Protein AF-A0A931HSS2-F1 (afdb_monomer_lite)

Secondary structure (DSSP, 8-state):
--S-HHHHHHHHTT--HHHHHHHHHHHHHHHHHHHHHHHTT----HHHHHHHHHHS-TTS-HHHHHHHHHHHTSSHHHHHHHHHHTT-

Sequence (88 aa):
MKKYPFKKLVIENGITEEEYHHTMQLLENLDSTYQKEIEDGLLHHETLLIHFAGMLPYKLPVQQTISALEREGYFPDLMKKLKELSEE

pLDDT: mean 94.23, std 7.28, range [51.56, 98.25]

InterPro domains:
  IPR015058 Protein of unknown function DUF1878 [PF08963] (1-85)
  IPR035945 YhaI-like superfamily [G3DSA:1.10.3750.10] (1-88)
  IPR035945 YhaI-like superfamily [SSF109915] (1-85)

Organism: NCBI:txid311194

Radius of gyration: 12.75 Å; chains: 1; bounding box: 31×25×36 Å

Structure (mmCIF, N/CA/C/O backbone):
data_AF-A0A931HSS2-F1
#
_entry.id   AF-A0A931HSS2-F1
#
loop_
_atom_site.group_PDB
_atom_site.id
_atom_site.type_symbol
_atom_site.label_atom_id
_atom_site.label_alt_id
_atom_site.label_comp_id
_atom_site.label_asym_id
_atom_site.label_entity_id
_atom_site.label_seq_id
_atom_site.pdbx_PDB_ins_code
_atom_site.Cartn_x
_atom_site.Cartn_y
_atom_site.Cartn_z
_atom_site.occupancy
_atom_site.B_iso_or_equiv
_atom_site.auth_seq_id
_atom_site.auth_comp_id
_atom_site.auth_asym_id
_atom_site.auth_atom_id
_atom_site.pdbx_PDB_model_num
ATOM 1 N N . MET A 1 1 ? -8.667 -14.924 14.012 1.00 51.56 1 MET A N 1
ATOM 2 C CA . MET A 1 1 ? -8.419 -13.828 13.044 1.00 51.56 1 MET A CA 1
ATOM 3 C C . MET A 1 1 ? -7.071 -13.960 12.306 1.00 51.56 1 MET A C 1
ATOM 5 O O . MET A 1 1 ? -6.411 -12.962 12.080 1.00 51.56 1 MET A O 1
ATOM 9 N N . LYS A 1 2 ? -6.645 -15.162 11.871 1.00 60.09 2 LYS A N 1
ATOM 10 C CA . LYS A 1 2 ? -5.404 -15.308 11.068 1.00 60.09 2 LYS A CA 1
ATOM 11 C C . LYS A 1 2 ? -5.596 -15.036 9.564 1.00 60.09 2 LYS A C 1
ATOM 13 O O . LYS A 1 2 ? -4.614 -14.974 8.845 1.00 60.09 2 LYS A O 1
ATOM 18 N N . LYS A 1 3 ? -6.848 -14.909 9.102 1.00 76.12 3 LYS A N 1
ATOM 19 C CA . LYS A 1 3 ? -7.199 -14.808 7.675 1.00 76.12 3 LYS A CA 1
ATOM 20 C C . LYS A 1 3 ? -7.213 -13.384 7.109 1.00 76.12 3 LYS A C 1
ATOM 22 O O . LYS A 1 3 ? -7.158 -13.265 5.898 1.00 76.12 3 LYS A O 1
ATOM 27 N N . TYR A 1 4 ? -7.298 -12.348 7.952 1.00 89.19 4 TYR A N 1
ATOM 28 C CA . TYR A 1 4 ? -7.449 -10.961 7.489 1.00 89.19 4 TYR A CA 1
ATOM 29 C C . TYR A 1 4 ? -6.609 -9.962 8.316 1.00 89.19 4 TYR A C 1
ATOM 31 O O . TYR A 1 4 ? -7.160 -9.221 9.138 1.00 89.19 4 TYR A O 1
ATOM 39 N N . PRO A 1 5 ? -5.267 -10.005 8.207 1.00 93.31 5 PRO A N 1
ATOM 40 C CA . PRO A 1 5 ? -4.372 -9.096 8.922 1.00 93.31 5 PRO A CA 1
ATOM 41 C C . PRO A 1 5 ? -4.518 -7.607 8.555 1.00 93.31 5 PRO A C 1
ATOM 43 O O . PRO A 1 5 ? -4.394 -6.778 9.450 1.00 93.31 5 PRO A O 1
ATOM 46 N N . PHE A 1 6 ? -4.801 -7.246 7.304 1.00 95.50 6 PHE A N 1
ATOM 47 C CA . PHE A 1 6 ? -4.997 -5.857 6.876 1.00 95.50 6 PHE A CA 1
ATOM 48 C C . PHE A 1 6 ? -6.322 -5.311 7.395 1.00 95.50 6 PHE A C 1
ATOM 50 O O . PHE A 1 6 ? -6.339 -4.259 8.025 1.00 95.50 6 PHE A O 1
ATOM 57 N N . LYS A 1 7 ? -7.424 -6.063 7.265 1.00 93.50 7 LYS A N 1
ATOM 58 C CA . LYS A 1 7 ? -8.716 -5.646 7.850 1.00 93.50 7 LYS A CA 1
ATOM 59 C C . LYS A 1 7 ? -8.619 -5.468 9.360 1.00 93.50 7 LYS A C 1
ATOM 61 O O . LYS A 1 7 ? -9.198 -4.543 9.920 1.00 93.50 7 LYS A O 1
ATOM 66 N N . LYS A 1 8 ? -7.862 -6.345 10.024 1.00 94.38 8 LYS A N 1
ATOM 67 C CA . LYS A 1 8 ? -7.560 -6.206 11.447 1.00 94.38 8 LYS A CA 1
ATOM 68 C C . LYS A 1 8 ? -6.800 -4.901 11.724 1.00 94.38 8 LYS A C 1
ATOM 70 O O . LYS A 1 8 ? -7.207 -4.167 12.616 1.00 94.38 8 LYS A O 1
ATOM 75 N N . LEU A 1 9 ? -5.760 -4.599 10.945 1.00 95.31 9 LEU A N 1
ATOM 76 C CA . LEU A 1 9 ? -4.957 -3.381 11.082 1.00 95.31 9 LEU A CA 1
ATOM 77 C C . LEU A 1 9 ? -5.797 -2.106 10.893 1.00 95.31 9 LEU A C 1
ATOM 79 O O . LEU A 1 9 ? -5.653 -1.166 11.669 1.00 95.31 9 LEU A O 1
ATOM 83 N N . VAL A 1 10 ? -6.710 -2.104 9.919 1.00 96.31 10 VAL A N 1
ATOM 84 C CA . VAL A 1 10 ? -7.665 -1.013 9.653 1.00 96.31 10 VAL A CA 1
ATOM 85 C C . VAL A 1 10 ? -8.557 -0.754 10.872 1.00 96.31 10 VAL A C 1
ATOM 87 O O . VAL A 1 10 ? -8.707 0.389 11.299 1.00 96.31 10 VAL A O 1
ATOM 90 N N . ILE A 1 11 ? -9.106 -1.814 11.475 1.00 95.38 11 ILE A N 1
ATOM 91 C CA . ILE A 1 11 ? -9.974 -1.704 12.657 1.00 95.38 11 ILE A CA 1
ATOM 92 C C . ILE A 1 11 ? -9.177 -1.252 13.888 1.00 95.38 11 ILE A C 1
ATOM 94 O O . ILE A 1 11 ? -9.599 -0.337 14.590 1.00 95.38 11 ILE A O 1
ATOM 98 N N . GLU A 1 12 ? -8.027 -1.876 14.158 1.00 96.00 12 GLU A N 1
ATOM 99 C CA . GLU A 1 12 ? -7.222 -1.597 15.357 1.00 96.00 12 GLU A CA 1
ATOM 100 C C . GLU A 1 12 ? -6.648 -0.178 15.371 1.00 96.00 12 GLU A C 1
ATOM 102 O O . GLU A 1 12 ? -6.540 0.420 16.439 1.00 96.00 12 GLU A O 1
ATOM 107 N N . ASN A 1 13 ? -6.327 0.378 14.201 1.00 96.31 13 ASN A N 1
ATOM 108 C CA . ASN A 1 13 ? -5.794 1.734 14.085 1.00 96.31 13 ASN A CA 1
ATOM 109 C C . ASN A 1 13 ? -6.879 2.800 13.873 1.00 96.31 13 ASN A C 1
ATOM 111 O O . ASN A 1 13 ? -6.548 3.966 13.673 1.00 96.31 13 ASN A O 1
ATOM 115 N N . GLY A 1 14 ? -8.167 2.434 13.927 1.00 96.81 14 GLY A N 1
ATOM 116 C CA . GLY A 1 14 ? -9.269 3.391 13.801 1.00 96.81 14 GLY A CA 1
ATOM 117 C C . GLY A 1 14 ? -9.252 4.144 12.469 1.00 96.81 14 GLY A C 1
ATOM 118 O O . GLY A 1 14 ? -9.424 5.368 12.441 1.00 96.81 14 GLY A O 1
ATOM 119 N N . ILE A 1 15 ? -8.984 3.418 11.383 1.00 97.81 15 ILE A N 1
ATOM 120 C CA . ILE A 1 15 ? -9.015 3.958 10.025 1.00 97.81 15 ILE A CA 1
ATOM 121 C C . ILE A 1 15 ? -10.467 4.236 9.648 1.00 97.81 15 ILE A C 1
ATOM 123 O O . ILE A 1 15 ? -11.331 3.366 9.783 1.00 97.81 15 ILE A O 1
ATOM 127 N N . THR A 1 16 ? -10.745 5.462 9.210 1.00 97.44 16 THR A N 1
ATOM 128 C CA . THR A 1 16 ? -12.085 5.842 8.759 1.00 97.44 16 THR A CA 1
ATOM 129 C C . THR A 1 16 ? -12.405 5.197 7.414 1.00 97.44 16 THR A C 1
ATOM 131 O O . THR A 1 16 ? -11.522 4.744 6.686 1.00 97.44 16 THR A O 1
ATOM 134 N N . GLU A 1 17 ? -13.684 5.174 7.050 1.00 96.38 17 GLU A N 1
ATOM 135 C CA . GLU A 1 17 ? -14.099 4.694 5.731 1.00 96.38 17 GLU A CA 1
ATOM 136 C C . GLU A 1 17 ? -13.443 5.495 4.596 1.00 96.38 17 GLU A C 1
ATOM 138 O O . GLU A 1 17 ? -13.004 4.907 3.612 1.00 96.38 17 GLU A O 1
ATOM 143 N N . GLU A 1 18 ? -13.305 6.812 4.761 1.00 97.31 18 GLU A N 1
ATOM 144 C CA . GLU A 1 18 ? -12.626 7.691 3.803 1.00 97.31 18 GLU A CA 1
ATOM 145 C C . GLU A 1 18 ? -11.128 7.365 3.687 1.00 97.31 18 GLU A C 1
ATOM 147 O O . GLU A 1 18 ? -10.625 7.169 2.584 1.00 97.31 18 GLU A O 1
ATOM 152 N N . GLU A 1 19 ? -10.418 7.221 4.812 1.00 97.50 19 GLU A N 1
ATOM 153 C CA . GLU A 1 19 ? -8.998 6.836 4.822 1.00 97.50 19 GLU A CA 1
ATOM 154 C C . GLU A 1 19 ? -8.783 5.450 4.190 1.00 97.50 19 GLU A C 1
ATOM 156 O O . GLU A 1 19 ? -7.808 5.234 3.464 1.00 97.50 19 GLU A O 1
ATOM 161 N N . TYR A 1 20 ? -9.703 4.512 4.431 1.00 96.88 20 TYR A N 1
ATOM 162 C CA . TYR A 1 20 ? -9.684 3.192 3.807 1.00 96.88 20 TYR A CA 1
ATOM 163 C C . TYR A 1 20 ? -9.861 3.288 2.288 1.00 96.88 20 TYR A C 1
ATOM 165 O O . TYR A 1 20 ? -9.062 2.715 1.549 1.00 96.88 20 TYR A O 1
ATOM 173 N N . HIS A 1 21 ? -10.859 4.039 1.814 1.00 97.62 21 HIS A N 1
ATOM 174 C CA . HIS A 1 21 ? -11.094 4.224 0.380 1.00 97.62 21 HIS A CA 1
ATOM 175 C C . HIS A 1 21 ? -9.906 4.904 -0.304 1.00 97.62 21 HIS A C 1
ATOM 177 O O . HIS A 1 21 ? -9.452 4.416 -1.336 1.00 97.62 21 HIS A O 1
ATOM 183 N N . HIS A 1 22 ? -9.339 5.954 0.297 1.00 97.06 22 HIS A N 1
ATOM 184 C CA . HIS A 1 22 ? -8.125 6.591 -0.214 1.00 97.06 22 HIS A CA 1
ATOM 185 C C . HIS A 1 22 ? -6.940 5.620 -0.263 1.00 97.06 22 HIS A C 1
ATOM 187 O O . HIS A 1 22 ? -6.187 5.625 -1.233 1.00 97.06 22 HIS A O 1
ATOM 193 N N . T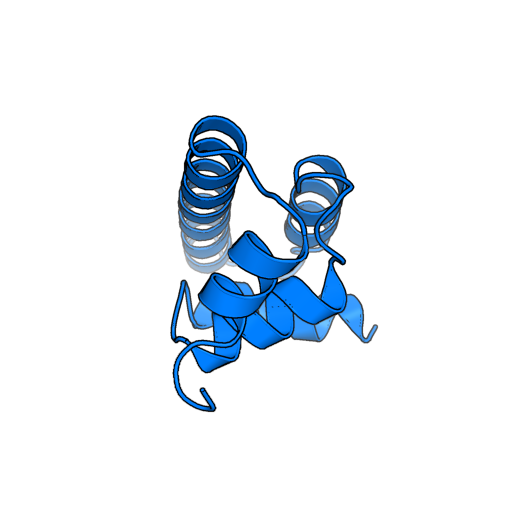HR A 1 23 ? -6.796 4.743 0.736 1.00 97.06 23 THR A N 1
ATOM 194 C CA . THR A 1 23 ? -5.752 3.706 0.730 1.00 97.06 23 THR A CA 1
ATOM 195 C C . THR A 1 23 ? -5.960 2.717 -0.417 1.00 97.06 23 THR A C 1
ATOM 197 O O . THR A 1 23 ? -5.009 2.384 -1.115 1.00 97.06 23 THR A O 1
ATOM 200 N N . MET A 1 24 ? -7.193 2.266 -0.658 1.00 97.69 24 MET A N 1
ATOM 201 C CA . MET A 1 24 ? -7.486 1.355 -1.769 1.00 97.69 24 MET A CA 1
ATOM 202 C C . MET A 1 24 ? -7.243 2.017 -3.131 1.00 97.69 24 MET A C 1
ATOM 204 O O . MET A 1 24 ? -6.609 1.413 -3.989 1.00 97.69 24 MET A O 1
ATOM 208 N N . GLN A 1 25 ? -7.649 3.278 -3.301 1.00 98.06 25 GLN A N 1
ATOM 209 C CA . GLN A 1 25 ? -7.377 4.053 -4.517 1.00 98.06 25 GLN A CA 1
ATOM 210 C C . GLN A 1 25 ? -5.878 4.279 -4.741 1.00 98.06 25 GLN A C 1
ATOM 212 O O . GLN A 1 25 ? -5.396 4.198 -5.870 1.00 98.06 25 GLN A O 1
ATOM 217 N N . LEU A 1 26 ? -5.117 4.544 -3.674 1.00 97.81 26 LEU A N 1
ATOM 218 C CA . LEU A 1 26 ? -3.660 4.630 -3.739 1.00 97.81 26 LEU A CA 1
ATOM 219 C C . LEU A 1 26 ? -3.062 3.322 -4.272 1.00 97.81 26 LEU A C 1
ATOM 221 O O . LEU A 1 26 ? -2.222 3.365 -5.166 1.00 97.81 26 LEU A O 1
ATOM 225 N N . LEU A 1 27 ? -3.509 2.174 -3.758 1.00 98.06 27 LEU A N 1
ATOM 226 C CA . LEU A 1 27 ? -3.031 0.864 -4.202 1.00 98.06 27 LEU A CA 1
ATOM 227 C C . LEU A 1 27 ? -3.371 0.581 -5.671 1.00 98.06 27 LEU A C 1
ATOM 229 O O . LEU A 1 27 ? -2.500 0.117 -6.398 1.00 98.06 27 LEU A O 1
ATOM 233 N N . GLU A 1 28 ? -4.584 0.905 -6.123 1.00 98.25 28 GLU A N 1
ATOM 234 C CA . GLU A 1 28 ? -4.983 0.761 -7.532 1.00 98.25 28 GLU A CA 1
ATOM 235 C C . GLU A 1 28 ? -4.100 1.606 -8.464 1.00 98.25 28 GLU A C 1
ATOM 237 O O . GLU A 1 28 ? -3.618 1.120 -9.488 1.00 98.25 28 GLU A O 1
ATOM 242 N N . ASN A 1 29 ? -3.830 2.860 -8.086 1.00 97.94 29 ASN A N 1
ATOM 243 C CA . ASN A 1 29 ? -2.974 3.759 -8.861 1.00 97.94 29 ASN A CA 1
ATOM 244 C C . ASN A 1 29 ? -1.516 3.281 -8.901 1.00 97.94 29 ASN A C 1
ATOM 246 O O . ASN A 1 29 ? -0.871 3.341 -9.951 1.00 97.94 29 ASN A O 1
ATOM 250 N N . LEU A 1 30 ? -0.986 2.817 -7.766 1.00 98.06 30 LEU A N 1
ATOM 251 C CA . LEU A 1 30 ? 0.369 2.274 -7.686 1.00 98.06 30 LEU A CA 1
ATOM 252 C C . LEU A 1 30 ? 0.506 0.981 -8.485 1.00 98.06 30 LEU A C 1
ATOM 254 O O . LEU A 1 30 ? 1.502 0.826 -9.180 1.00 98.06 30 LEU A O 1
ATOM 258 N N . ASP A 1 31 ? -0.483 0.089 -8.435 1.00 98.19 31 ASP A N 1
ATOM 259 C CA . ASP A 1 31 ? -0.449 -1.164 -9.190 1.00 98.19 31 ASP A CA 1
ATOM 260 C C . ASP A 1 31 ? -0.512 -0.886 -10.691 1.00 98.19 31 ASP A C 1
ATOM 262 O O . ASP A 1 31 ? 0.343 -1.353 -11.435 1.00 98.19 31 ASP A O 1
ATOM 266 N N . SER A 1 32 ? -1.423 -0.014 -11.137 1.00 97.69 32 SER A N 1
ATOM 267 C CA . SER A 1 32 ? -1.470 0.408 -12.541 1.00 97.69 32 SER A CA 1
ATOM 268 C C . SER A 1 32 ? -0.161 1.052 -13.003 1.00 97.69 32 SER A C 1
ATOM 270 O O . SER A 1 32 ? 0.248 0.842 -14.145 1.00 97.69 32 SER A O 1
ATOM 272 N N . THR A 1 33 ? 0.482 1.845 -12.143 1.00 96.94 33 THR A N 1
ATOM 273 C CA . THR A 1 33 ? 1.783 2.451 -12.451 1.00 96.94 33 THR A CA 1
ATOM 274 C C . THR A 1 33 ? 2.848 1.367 -12.561 1.00 96.94 33 THR A C 1
ATOM 276 O O . THR A 1 33 ? 3.553 1.317 -13.560 1.00 96.94 33 THR A O 1
ATOM 279 N N . TYR A 1 34 ? 2.910 0.451 -11.597 1.00 97.62 34 TYR A N 1
ATOM 280 C CA . TYR A 1 34 ? 3.887 -0.631 -11.568 1.00 97.62 34 TYR A CA 1
ATOM 281 C C . TYR A 1 34 ? 3.775 -1.571 -12.772 1.00 97.62 34 TYR A C 1
ATOM 283 O O . TYR A 1 34 ? 4.784 -1.878 -13.400 1.00 97.62 34 TYR A O 1
ATOM 291 N N . GLN A 1 35 ? 2.559 -1.983 -13.145 1.00 96.75 35 GLN A N 1
ATOM 292 C CA . GLN A 1 35 ? 2.346 -2.818 -14.331 1.00 96.75 35 GLN A CA 1
ATOM 293 C C . GLN A 1 35 ? 2.841 -2.115 -15.595 1.00 96.75 35 GLN A C 1
ATOM 295 O O . GLN A 1 35 ? 3.538 -2.720 -16.405 1.00 96.75 35 GLN A O 1
ATOM 300 N N . LYS A 1 36 ? 2.570 -0.812 -15.725 1.00 96.50 36 LYS A N 1
ATOM 301 C CA . LYS A 1 36 ? 3.087 -0.017 -16.839 1.00 96.50 36 LYS A CA 1
ATOM 302 C C . LYS A 1 36 ? 4.614 0.085 -16.818 1.00 96.50 36 LYS A C 1
ATOM 304 O O . LYS A 1 36 ? 5.244 -0.049 -17.859 1.00 96.50 36 LYS A O 1
ATOM 309 N N . GLU A 1 37 ? 5.220 0.300 -15.652 1.00 95.62 37 GLU A N 1
ATOM 310 C CA . GLU A 1 37 ? 6.679 0.339 -15.520 1.00 95.62 37 GLU A CA 1
ATOM 311 C C . GLU A 1 37 ? 7.318 -0.999 -15.931 1.00 95.62 37 GLU A C 1
ATOM 313 O O . GLU A 1 37 ? 8.349 -0.996 -16.603 1.00 95.62 37 GLU A O 1
ATOM 318 N N . ILE A 1 38 ? 6.688 -2.133 -15.598 1.00 95.69 38 ILE A N 1
ATOM 319 C CA . ILE A 1 38 ? 7.111 -3.466 -16.056 1.00 95.69 38 ILE A CA 1
ATOM 320 C C . ILE A 1 38 ? 6.971 -3.599 -17.578 1.00 95.69 38 ILE A C 1
ATOM 322 O O . ILE A 1 38 ? 7.900 -4.072 -18.235 1.00 95.69 38 ILE A O 1
ATOM 326 N N . GLU A 1 39 ? 5.831 -3.193 -18.145 1.00 95.75 39 GLU A N 1
ATOM 327 C CA . GLU A 1 39 ? 5.579 -3.223 -19.593 1.00 95.75 39 GLU A CA 1
ATOM 328 C C . GLU A 1 39 ? 6.597 -2.377 -20.374 1.00 95.75 39 GLU A C 1
ATOM 330 O O . GLU A 1 39 ? 7.092 -2.808 -21.417 1.00 95.75 39 GLU A O 1
ATOM 335 N N . ASP A 1 40 ? 6.962 -1.212 -19.835 1.00 95.88 40 ASP A N 1
ATOM 336 C CA . ASP A 1 40 ? 7.956 -0.294 -20.399 1.00 95.88 40 ASP A CA 1
ATOM 337 C C . ASP A 1 40 ? 9.412 -0.760 -20.149 1.00 95.88 40 ASP A C 1
ATOM 339 O O . ASP A 1 40 ? 10.359 -0.163 -20.669 1.00 95.88 40 ASP A O 1
ATOM 343 N N . GLY A 1 41 ? 9.619 -1.840 -19.382 1.00 95.06 41 GLY A N 1
ATOM 344 C CA . GLY A 1 41 ? 10.932 -2.430 -19.099 1.00 95.06 41 GLY A CA 1
ATOM 345 C C . GLY A 1 41 ? 11.780 -1.648 -18.090 1.00 95.06 41 GLY A C 1
ATOM 346 O O . GLY A 1 41 ? 13.011 -1.748 -18.112 1.00 95.06 41 GLY A O 1
ATOM 347 N N . LEU A 1 42 ? 11.149 -0.852 -17.223 1.00 92.56 42 LEU A N 1
ATOM 348 C CA . LEU A 1 42 ? 11.828 -0.121 -16.156 1.00 92.56 42 LEU A CA 1
ATOM 349 C C . LEU A 1 42 ? 12.294 -1.078 -15.051 1.00 92.56 42 LEU A C 1
ATOM 351 O O . LEU A 1 42 ? 11.633 -2.061 -14.732 1.00 92.56 42 LEU A O 1
ATOM 355 N N . LEU A 1 43 ? 13.463 -0.782 -14.477 1.00 85.25 43 LEU A N 1
ATOM 356 C CA . LEU A 1 43 ? 14.091 -1.592 -13.420 1.00 85.25 43 LEU A CA 1
ATOM 357 C C . LEU A 1 43 ? 14.028 -0.923 -12.038 1.00 85.25 43 LEU A C 1
ATOM 359 O O . LEU A 1 43 ? 14.185 -1.590 -11.016 1.00 85.25 43 LEU A O 1
ATOM 363 N N . HIS A 1 44 ? 13.825 0.394 -12.023 1.00 87.75 44 HIS A N 1
ATOM 364 C CA . HIS A 1 44 ? 13.843 1.245 -10.838 1.00 87.75 44 HIS A CA 1
ATOM 365 C C . HIS A 1 44 ? 12.416 1.637 -10.471 1.00 87.75 44 HIS A C 1
ATOM 367 O O . HIS A 1 44 ? 11.705 2.213 -11.293 1.00 87.75 44 HIS A O 1
ATOM 373 N N . HIS A 1 45 ? 12.015 1.301 -9.247 1.00 91.75 45 HIS A N 1
ATOM 374 C CA . HIS A 1 45 ? 10.639 1.418 -8.756 1.00 91.75 45 HIS A CA 1
ATOM 375 C C . HIS A 1 45 ? 10.573 2.052 -7.356 1.00 91.75 45 HIS A C 1
ATOM 377 O O . HIS A 1 45 ? 9.560 1.966 -6.664 1.00 91.75 45 HIS A O 1
ATOM 383 N N . GLU A 1 46 ? 11.660 2.676 -6.896 1.00 92.75 46 GLU A N 1
ATOM 384 C CA . GLU A 1 46 ? 11.799 3.252 -5.553 1.00 92.75 46 GLU A CA 1
ATOM 385 C C . GLU A 1 46 ? 10.745 4.348 -5.305 1.00 92.75 46 GLU A C 1
ATOM 387 O O . GLU A 1 46 ? 10.262 4.538 -4.185 1.00 92.75 46 GLU A O 1
ATOM 392 N N . THR A 1 47 ? 10.320 5.026 -6.375 1.00 93.75 47 THR A N 1
ATOM 393 C CA . THR A 1 47 ? 9.227 6.007 -6.375 1.00 93.75 47 THR A CA 1
ATOM 394 C C . THR A 1 47 ? 7.903 5.414 -5.893 1.00 93.75 47 THR A C 1
ATOM 396 O O . THR A 1 47 ? 7.146 6.127 -5.233 1.00 93.75 47 THR A O 1
ATOM 399 N N . LEU A 1 48 ? 7.631 4.125 -6.141 1.00 96.38 48 LEU A N 1
ATOM 400 C CA . LEU A 1 48 ? 6.418 3.453 -5.667 1.00 96.38 48 LEU A CA 1
ATOM 401 C C . LEU A 1 48 ? 6.391 3.366 -4.142 1.00 96.38 48 LEU A C 1
ATOM 403 O O . LEU A 1 48 ? 5.368 3.674 -3.534 1.00 96.38 48 LEU A O 1
ATOM 407 N N . LEU A 1 49 ? 7.511 2.989 -3.513 1.00 96.56 49 LEU A N 1
ATOM 408 C CA . LEU A 1 49 ? 7.594 2.888 -2.055 1.00 96.56 49 LEU A CA 1
ATOM 409 C C . LEU A 1 49 ? 7.529 4.266 -1.395 1.00 96.56 49 LEU A C 1
ATOM 411 O O . LEU A 1 49 ? 6.827 4.430 -0.397 1.00 96.56 49 LEU A O 1
ATOM 415 N N . ILE A 1 50 ? 8.210 5.261 -1.970 1.00 96.38 50 ILE A N 1
ATOM 416 C CA . ILE A 1 50 ? 8.147 6.649 -1.494 1.00 96.38 50 ILE A CA 1
ATOM 417 C C . ILE A 1 50 ? 6.705 7.163 -1.560 1.00 96.38 50 ILE A C 1
ATOM 419 O O . ILE A 1 50 ? 6.204 7.729 -0.588 1.00 96.38 50 ILE A O 1
ATOM 423 N N . HIS A 1 51 ? 6.019 6.938 -2.683 1.00 96.94 51 HIS A N 1
ATOM 424 C CA . HIS A 1 51 ? 4.639 7.372 -2.868 1.00 96.94 51 HIS A CA 1
ATOM 425 C C . HIS A 1 51 ? 3.684 6.625 -1.927 1.00 96.94 51 HIS A C 1
ATOM 427 O O . HIS A 1 51 ? 2.856 7.258 -1.273 1.00 96.94 51 HIS A O 1
ATOM 433 N N . PHE A 1 52 ? 3.850 5.306 -1.781 1.00 97.50 52 PHE A N 1
ATOM 434 C CA . PHE A 1 52 ? 3.089 4.503 -0.830 1.00 97.50 52 PHE A CA 1
ATOM 435 C C . PHE A 1 52 ? 3.250 5.029 0.600 1.00 97.50 52 PHE A C 1
ATOM 437 O O . PHE A 1 52 ? 2.259 5.354 1.244 1.00 97.50 52 PHE A O 1
ATOM 444 N N . ALA A 1 53 ? 4.484 5.184 1.087 1.00 96.38 53 ALA A N 1
ATOM 445 C CA . ALA A 1 53 ? 4.754 5.650 2.446 1.00 96.38 53 ALA A CA 1
ATOM 446 C C . ALA A 1 53 ? 4.294 7.096 2.695 1.00 96.38 53 ALA A C 1
ATOM 448 O O . ALA A 1 53 ? 3.867 7.415 3.802 1.00 96.38 53 ALA A O 1
ATOM 449 N N . GLY A 1 54 ? 4.376 7.964 1.681 1.00 96.56 54 GLY A N 1
ATOM 450 C CA . GLY A 1 54 ? 3.966 9.365 1.783 1.00 96.56 54 GLY A CA 1
ATOM 451 C C . GLY A 1 54 ? 2.452 9.579 1.795 1.00 96.56 54 GLY A C 1
ATOM 452 O O . GLY A 1 54 ? 1.987 10.547 2.393 1.00 96.56 54 GLY A O 1
ATOM 453 N N . MET A 1 55 ? 1.689 8.689 1.154 1.00 96.94 55 MET A N 1
ATOM 454 C CA . MET A 1 55 ? 0.232 8.820 1.011 1.00 96.94 55 MET A CA 1
ATOM 455 C C . MET A 1 55 ? -0.563 7.882 1.920 1.00 96.94 55 MET A C 1
ATOM 457 O O . MET A 1 55 ? -1.767 8.074 2.097 1.00 96.94 55 MET A O 1
ATOM 461 N N . LEU A 1 56 ? 0.083 6.870 2.502 1.00 97.06 56 LEU A N 1
ATOM 462 C CA . LEU A 1 56 ? -0.557 5.987 3.464 1.00 97.06 56 LEU A CA 1
ATOM 463 C C . LEU A 1 56 ? -0.996 6.788 4.708 1.00 97.06 56 LEU A C 1
ATOM 465 O O . LEU A 1 56 ? -0.232 7.625 5.198 1.00 97.06 56 LEU A O 1
ATOM 469 N N . PRO A 1 57 ? -2.195 6.533 5.272 1.00 95.75 57 PRO A N 1
ATOM 470 C CA . PRO A 1 57 ? -2.607 7.158 6.522 1.00 95.75 57 PRO A CA 1
ATOM 471 C C . PRO A 1 57 ? -1.546 6.968 7.611 1.00 95.75 57 PRO A C 1
ATOM 473 O O . PRO A 1 57 ? -1.109 5.848 7.858 1.00 95.75 57 PRO A O 1
ATOM 476 N N . TYR A 1 58 ? -1.183 8.038 8.323 1.00 94.44 58 TYR A N 1
ATOM 477 C CA . TYR A 1 58 ? -0.132 8.017 9.357 1.00 94.44 58 TYR A CA 1
ATOM 478 C C . TYR A 1 58 ? -0.377 6.992 10.484 1.00 94.44 58 TYR A C 1
ATOM 480 O O . TYR A 1 58 ? 0.541 6.620 11.212 1.00 94.44 58 TYR A O 1
ATOM 488 N N . LYS A 1 59 ? -1.632 6.556 10.650 1.00 96.19 59 LYS A N 1
ATOM 489 C CA . LYS A 1 59 ? -2.065 5.537 11.612 1.00 96.19 59 LYS A CA 1
ATOM 490 C C . LYS A 1 59 ? -1.689 4.113 11.175 1.00 96.19 59 LYS A C 1
ATOM 492 O O . LYS A 1 59 ? -1.717 3.204 11.995 1.00 96.19 59 LYS A O 1
ATOM 497 N N . LEU A 1 60 ? -1.377 3.898 9.896 1.00 96.50 60 LEU A N 1
ATOM 498 C CA . LEU A 1 60 ? -0.992 2.605 9.340 1.00 96.50 60 LEU A CA 1
ATOM 499 C C . LEU A 1 60 ? 0.537 2.514 9.217 1.00 96.50 60 LEU A C 1
ATOM 501 O O . LEU A 1 60 ? 1.141 3.252 8.440 1.00 96.50 60 LEU A O 1
ATOM 505 N N . PRO A 1 61 ? 1.200 1.588 9.933 1.00 95.69 61 PRO A N 1
ATOM 506 C CA . PRO A 1 61 ? 2.636 1.390 9.779 1.00 95.69 61 PRO A CA 1
ATOM 507 C C . PRO A 1 61 ? 2.947 0.775 8.409 1.00 95.69 61 PRO A C 1
ATOM 509 O O . PRO A 1 61 ? 2.425 -0.293 8.084 1.00 95.69 61 PRO A O 1
ATOM 512 N N . VAL A 1 62 ? 3.831 1.405 7.631 1.00 96.06 62 VAL A N 1
ATOM 513 C CA . VAL A 1 62 ? 4.151 1.030 6.237 1.00 96.06 62 VAL A CA 1
ATOM 514 C C . VAL A 1 62 ? 4.492 -0.458 6.092 1.00 96.06 62 VAL A C 1
ATOM 516 O O . VAL A 1 62 ? 3.778 -1.189 5.410 1.00 96.06 62 VAL A O 1
ATOM 519 N N . GLN A 1 63 ? 5.519 -0.945 6.798 1.00 95.56 63 GLN A N 1
ATOM 520 C CA . GLN A 1 63 ? 5.974 -2.342 6.694 1.00 95.56 63 GLN A CA 1
ATOM 521 C C . GLN A 1 63 ? 4.907 -3.359 7.129 1.00 95.56 63 GLN A C 1
ATOM 523 O O . GLN A 1 6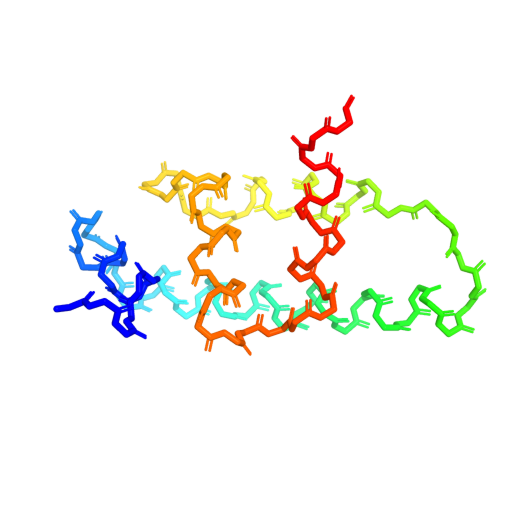3 ? 4.741 -4.414 6.508 1.00 95.56 63 GLN A O 1
ATOM 528 N N . GLN A 1 64 ? 4.155 -3.045 8.192 1.00 96.19 64 GLN A N 1
ATOM 529 C CA . GLN A 1 64 ? 3.072 -3.915 8.662 1.00 96.19 64 GLN A CA 1
ATOM 530 C C . GLN A 1 64 ? 1.932 -3.960 7.648 1.00 96.19 64 GLN A C 1
ATOM 532 O O . GLN A 1 64 ? 1.361 -5.024 7.428 1.00 96.19 64 GLN A O 1
ATOM 537 N N . THR A 1 65 ? 1.639 -2.827 7.010 1.00 97.12 65 THR A N 1
ATOM 538 C CA . THR A 1 65 ? 0.594 -2.706 5.994 1.00 97.12 65 THR A CA 1
ATOM 539 C C . THR A 1 65 ? 0.954 -3.497 4.743 1.00 97.12 65 THR A C 1
ATOM 541 O O . THR A 1 65 ? 0.140 -4.310 4.317 1.00 97.12 65 THR A O 1
ATOM 544 N N . ILE A 1 66 ? 2.183 -3.362 4.227 1.00 97.38 66 ILE A N 1
ATOM 545 C CA . ILE A 1 66 ? 2.687 -4.160 3.092 1.00 97.38 66 ILE A CA 1
ATOM 546 C C . ILE A 1 66 ? 2.549 -5.656 3.396 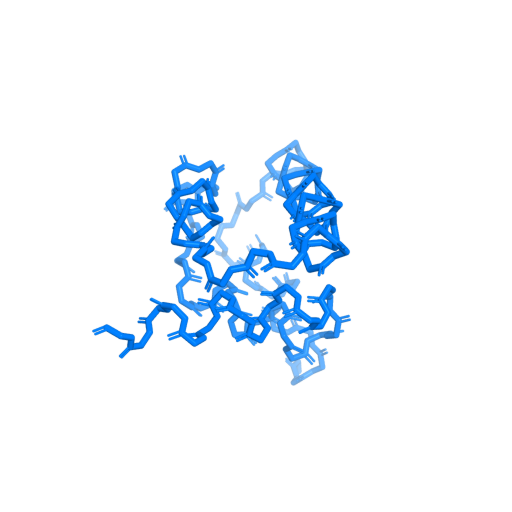1.00 97.38 66 ILE A C 1
ATOM 548 O O . ILE A 1 66 ? 1.921 -6.399 2.646 1.00 97.38 66 ILE A O 1
ATOM 552 N N . SER A 1 67 ? 3.047 -6.095 4.556 1.00 95.50 67 SER A N 1
ATOM 553 C CA . SER A 1 67 ? 2.967 -7.502 4.971 1.00 95.50 67 SER A CA 1
ATOM 554 C C . SER A 1 67 ? 1.526 -7.996 5.143 1.00 95.50 67 SER A C 1
ATOM 556 O O . SER A 1 67 ? 1.226 -9.171 4.925 1.00 95.50 67 SER A O 1
ATOM 558 N N . ALA A 1 68 ? 0.626 -7.130 5.604 1.00 96.25 68 ALA A N 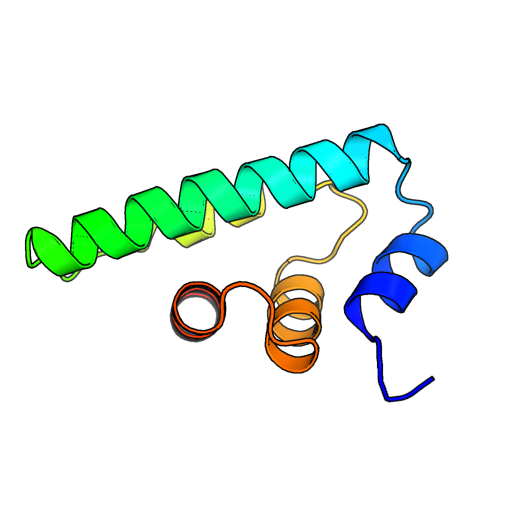1
ATOM 559 C CA . ALA A 1 68 ? -0.770 -7.469 5.824 1.00 96.25 68 ALA A CA 1
ATOM 560 C C . ALA A 1 68 ? -1.545 -7.581 4.502 1.00 96.25 68 ALA A C 1
ATOM 562 O O . ALA A 1 68 ? -2.306 -8.533 4.333 1.00 96.25 68 ALA A O 1
ATOM 563 N N . LEU A 1 69 ? -1.314 -6.657 3.568 1.00 96.75 69 LEU A N 1
ATOM 564 C CA . LEU A 1 69 ? -1.881 -6.670 2.220 1.00 96.75 69 LEU A CA 1
ATOM 565 C C . LEU A 1 69 ? -1.390 -7.882 1.419 1.00 96.75 69 LEU A C 1
ATOM 567 O O . LEU A 1 69 ? -2.215 -8.611 0.869 1.00 96.75 69 LEU A O 1
ATOM 571 N N . GLU A 1 70 ? -0.081 -8.163 1.452 1.00 95.62 70 GLU A N 1
ATOM 572 C CA . GLU A 1 70 ? 0.535 -9.343 0.824 1.00 95.62 70 GLU A CA 1
ATOM 573 C C . GLU A 1 70 ? -0.140 -10.638 1.305 1.00 95.62 70 GLU A C 1
ATOM 575 O O . GLU A 1 70 ? -0.548 -11.482 0.508 1.00 95.62 70 GLU A O 1
ATOM 580 N N . ARG A 1 71 ? -0.326 -10.786 2.624 1.00 94.06 71 ARG A N 1
ATOM 581 C CA . ARG A 1 71 ? -0.953 -11.977 3.224 1.00 94.06 71 ARG A CA 1
ATOM 582 C C . ARG A 1 71 ? -2.435 -12.131 2.897 1.00 94.06 71 ARG A C 1
ATOM 584 O O . ARG A 1 71 ? -2.936 -13.252 2.940 1.00 94.06 71 ARG A O 1
ATOM 591 N N . GLU A 1 72 ? -3.141 -11.034 2.635 1.00 94.88 72 GLU A N 1
ATOM 592 C CA . GLU A 1 72 ? -4.538 -11.066 2.187 1.00 94.88 72 GLU A CA 1
ATOM 593 C C . GLU A 1 72 ? -4.678 -11.232 0.665 1.00 94.88 72 GLU A C 1
ATOM 595 O O . GLU A 1 72 ? -5.787 -11.478 0.195 1.00 94.88 72 GLU A O 1
ATOM 600 N N . GLY A 1 73 ? -3.577 -11.168 -0.093 1.00 94.62 73 GLY A N 1
ATOM 601 C CA . GLY A 1 73 ? -3.570 -11.334 -1.548 1.00 94.62 73 GLY A CA 1
ATOM 602 C C . GLY A 1 73 ? -3.973 -10.078 -2.325 1.00 94.62 73 GLY A C 1
ATOM 603 O O . GLY A 1 73 ? -4.368 -10.187 -3.483 1.00 94.62 73 GLY A O 1
ATOM 604 N N . TYR A 1 74 ? -3.891 -8.897 -1.707 1.00 95.88 74 TYR A N 1
ATOM 605 C CA . TYR A 1 74 ? -4.098 -7.630 -2.408 1.00 95.88 74 TYR A CA 1
ATOM 606 C C . TYR A 1 74 ? -2.871 -7.294 -3.254 1.00 95.88 74 TYR A C 1
ATOM 608 O O . TYR A 1 74 ? -1.764 -7.320 -2.725 1.00 95.88 74 TYR A O 1
ATOM 616 N N . PHE A 1 75 ? -3.083 -6.963 -4.534 1.00 96.62 75 PHE A N 1
ATOM 617 C CA . PHE A 1 75 ? -2.053 -6.491 -5.477 1.00 96.62 75 PHE A CA 1
ATOM 618 C C . PHE A 1 75 ? -0.719 -7.255 -5.335 1.00 96.62 75 PHE A C 1
ATOM 620 O O . PHE A 1 75 ? 0.286 -6.669 -4.930 1.00 96.62 75 PHE A O 1
ATOM 627 N N . PRO A 1 76 ? -0.707 -8.583 -5.563 1.00 95.69 76 PRO A N 1
ATOM 628 C CA . PRO A 1 76 ? 0.382 -9.459 -5.127 1.00 95.69 76 PRO A CA 1
ATOM 629 C C . PRO A 1 76 ? 1.752 -9.066 -5.693 1.00 95.69 76 PRO A C 1
ATOM 631 O O . PRO A 1 76 ? 2.737 -9.099 -4.954 1.00 95.69 76 PRO A O 1
ATOM 634 N N . ASP A 1 77 ? 1.816 -8.655 -6.961 1.00 96.00 77 ASP A N 1
ATOM 635 C CA . ASP A 1 77 ? 3.071 -8.249 -7.600 1.00 96.00 77 ASP A CA 1
ATOM 636 C C . ASP A 1 77 ? 3.583 -6.918 -7.033 1.00 96.00 77 ASP A C 1
ATOM 638 O O . ASP A 1 77 ? 4.744 -6.830 -6.627 1.00 96.00 77 ASP A O 1
ATOM 642 N N . LEU A 1 78 ? 2.700 -5.920 -6.891 1.00 97.62 78 LEU A N 1
ATOM 643 C CA . LEU A 1 78 ? 3.029 -4.651 -6.239 1.00 97.62 78 LEU A CA 1
ATOM 644 C C . LEU A 1 78 ? 3.497 -4.871 -4.795 1.00 97.62 78 LEU A C 1
ATOM 646 O O . LEU A 1 78 ? 4.526 -4.333 -4.398 1.00 97.62 78 LEU A O 1
ATOM 650 N N . MET A 1 79 ? 2.776 -5.664 -3.995 1.00 97.56 79 MET A N 1
ATOM 651 C CA . MET A 1 79 ? 3.135 -5.900 -2.591 1.00 97.56 79 MET A CA 1
ATOM 652 C C . MET A 1 79 ? 4.479 -6.606 -2.459 1.00 97.56 79 MET A C 1
ATOM 654 O O . MET A 1 79 ? 5.276 -6.241 -1.594 1.00 97.56 79 MET A O 1
ATOM 658 N N . LYS A 1 80 ? 4.755 -7.580 -3.332 1.00 96.06 80 LYS A N 1
ATOM 659 C CA . LYS A 1 80 ? 6.054 -8.247 -3.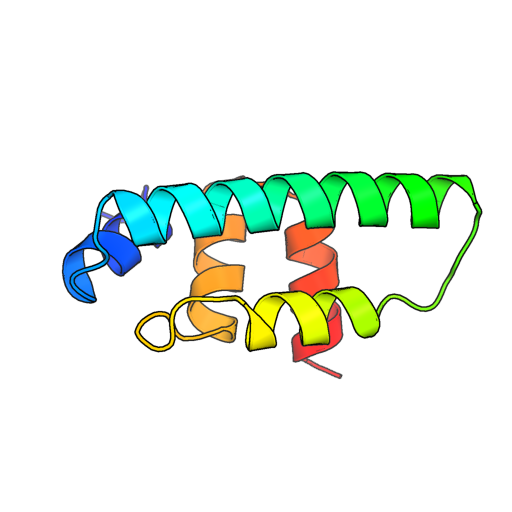380 1.00 96.06 80 LYS A CA 1
ATOM 660 C C . LYS A 1 80 ? 7.168 -7.244 -3.680 1.00 96.06 80 LYS A C 1
ATOM 662 O O . LYS A 1 80 ? 8.182 -7.258 -2.984 1.00 96.06 80 LYS A O 1
ATOM 667 N N . LYS A 1 81 ? 6.965 -6.349 -4.653 1.00 96.12 81 LYS A N 1
ATOM 668 C CA . LYS A 1 81 ? 7.967 -5.336 -4.999 1.00 96.12 81 LYS A CA 1
ATOM 669 C C . LYS A 1 81 ? 8.149 -4.289 -3.901 1.00 96.12 81 LYS A C 1
ATOM 671 O O . LYS A 1 81 ? 9.278 -3.967 -3.555 1.00 96.12 81 LYS A O 1
ATOM 676 N N . LEU A 1 82 ? 7.067 -3.787 -3.306 1.00 96.81 82 LEU A N 1
ATOM 677 C CA . LEU A 1 82 ? 7.141 -2.836 -2.191 1.00 96.81 82 LEU A CA 1
ATOM 678 C C . LEU A 1 82 ? 7.851 -3.432 -0.975 1.00 96.81 82 LEU A C 1
ATOM 680 O O . LEU A 1 82 ? 8.574 -2.724 -0.280 1.00 96.81 82 LEU A O 1
ATOM 684 N N . LYS A 1 83 ? 7.654 -4.727 -0.719 1.00 95.81 83 LYS A N 1
ATOM 685 C CA . LYS A 1 83 ? 8.346 -5.439 0.352 1.00 95.81 83 LYS A CA 1
ATOM 686 C C . LYS A 1 83 ? 9.844 -5.537 0.089 1.00 95.81 83 LYS A C 1
ATOM 688 O O . LYS A 1 83 ? 10.611 -5.178 0.974 1.00 95.81 83 LYS A O 1
ATOM 693 N N . GLU A 1 84 ? 10.232 -5.947 -1.118 1.00 94.94 84 GLU A N 1
ATOM 694 C CA . GLU A 1 84 ? 11.631 -5.988 -1.569 1.00 94.94 84 GLU A CA 1
ATOM 695 C C . GLU A 1 84 ? 12.315 -4.627 -1.375 1.00 94.94 84 GLU A C 1
ATOM 697 O O . GLU A 1 84 ? 13.326 -4.544 -0.689 1.00 94.94 84 GLU A O 1
ATOM 702 N N . LEU A 1 85 ? 11.691 -3.547 -1.855 1.00 94.06 85 LEU A N 1
ATOM 703 C CA . LEU A 1 85 ? 12.208 -2.179 -1.715 1.00 94.06 85 LEU A CA 1
ATOM 704 C C . LEU A 1 85 ? 12.274 -1.687 -0.259 1.00 94.06 85 LEU A C 1
ATOM 706 O O . LEU A 1 85 ? 13.002 -0.750 0.042 1.00 94.06 85 LEU A O 1
ATOM 710 N N . SER A 1 86 ? 11.470 -2.255 0.645 1.00 90.12 86 SER A N 1
ATOM 711 C CA . SER A 1 86 ? 11.454 -1.862 2.062 1.00 90.12 86 SER A CA 1
ATOM 712 C C . SER A 1 86 ? 12.530 -2.549 2.908 1.00 90.12 86 SER A C 1
ATOM 714 O O . SER A 1 86 ? 12.689 -2.202 4.082 1.00 90.12 86 SER A O 1
ATOM 716 N N . GLU A 1 87 ? 13.211 -3.543 2.330 1.00 85.31 87 GLU A N 1
ATOM 717 C CA . GLU A 1 87 ? 14.266 -4.347 2.953 1.00 85.31 87 GLU A CA 1
ATOM 718 C C . GLU A 1 87 ? 15.674 -4.014 2.403 1.00 85.31 87 GLU A C 1
ATOM 720 O O . GLU A 1 87 ? 16.656 -4.478 2.988 1.00 85.31 87 GLU A O 1
ATOM 725 N N . GLU A 1 88 ? 15.772 -3.214 1.329 1.00 68.62 88 GLU A N 1
ATOM 726 C CA . GLU A 1 88 ? 17.021 -2.650 0.766 1.00 68.62 88 GLU A CA 1
ATOM 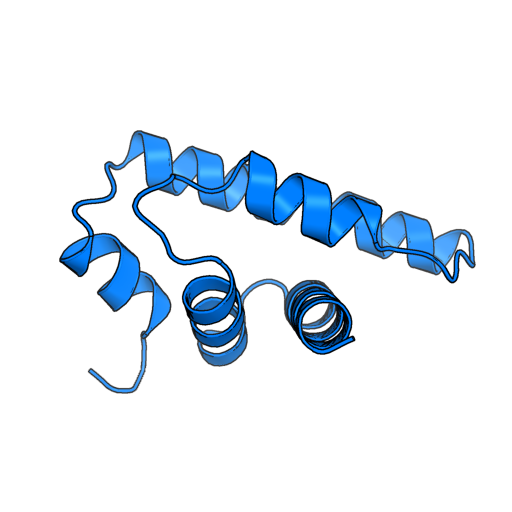727 C C . GLU A 1 88 ? 17.572 -1.466 1.580 1.00 68.62 88 GLU A C 1
ATOM 729 O O . GLU A 1 88 ? 18.815 -1.413 1.751 1.00 68.62 88 GLU A O 1
#

Foldseek 3Di:
DQQQQLVVLCVVLVPDPVLVVQLVVLLVVLLVVVVVCVVVVHDDNLVSLVSNVVRRPPSHDSQSNLVRCCSNPHSVVSSVVSNVSVVD